Protein AF-A0A496ZBY0-F1 (afdb_monomer_lite)

Foldseek 3Di:
DPPLVVLVVVLVVVLVVVVVVLVVVVVVVVVVLVVLVVVLVPDPVRDPPVVVVSVVVVVVVVVVSVVVNVVVVVVSVVSVVVSVVVVVVD

Radius of gyration: 20.39 Å; chains: 1; bounding box: 49×14×56 Å

Secondary structure (DSSP, 8-state):
--HHHHHHHHHHHHHHHHHHHHHHHHHHHHHHHHHHHHHHHHSTT-SSHHHHHHHHHHHHHHHHHHHHHHHHHHHHHHHHHHHHHHHH--

Sequence (90 aa):
MKNTDFAKQILDWNKTVLNSSLNLFEKFQEYGEKTAGSLVEQAPWGAEEGKKAMNQWSGNRKKGLKAFKESMTLGFKQAEGLCAVAKSAK

pLDDT: mean 85.15, std 8.32, range [52.25, 94.06]

Structure (mmCIF, N/CA/C/O backbone):
data_AF-A0A496ZBY0-F1
#
_entry.id   AF-A0A496ZBY0-F1
#
loop_
_atom_site.group_PDB
_atom_site.id
_atom_site.type_symbol
_atom_site.label_atom_id
_atom_site.label_alt_id
_atom_site.label_comp_id
_atom_site.label_asym_id
_atom_site.label_entity_id
_atom_site.label_seq_id
_atom_site.pdbx_PDB_ins_code
_atom_site.Cartn_x
_atom_site.Cartn_y
_atom_site.Cartn_z
_atom_site.occupancy
_atom_site.B_iso_or_equiv
_atom_site.auth_seq_id
_atom_site.auth_comp_id
_atom_site.auth_asym_id
_atom_site.auth_atom_id
_atom_site.pdbx_PDB_model_num
ATOM 1 N N . MET A 1 1 ? -18.302 -2.673 28.968 1.00 52.25 1 MET A N 1
ATOM 2 C CA . MET A 1 1 ? -18.017 -1.822 27.788 1.00 52.25 1 MET A CA 1
ATOM 3 C C . MET A 1 1 ? -19.284 -1.712 26.959 1.00 52.25 1 MET A C 1
ATOM 5 O O . MET A 1 1 ? -19.940 -2.730 26.782 1.00 52.25 1 MET A O 1
ATOM 9 N N . LYS A 1 2 ? -19.678 -0.513 26.511 1.00 71.50 2 LYS A N 1
ATOM 10 C CA . LYS A 1 2 ? -20.852 -0.353 25.635 1.00 71.50 2 LYS A CA 1
ATOM 11 C C . LYS A 1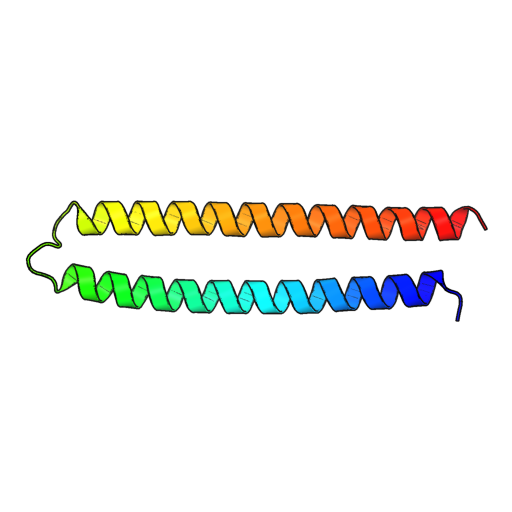 2 ? -20.494 -0.891 24.240 1.00 71.50 2 LYS A C 1
ATOM 13 O O . LYS A 1 2 ? -19.399 -0.619 23.758 1.00 71.50 2 LYS A O 1
ATOM 18 N N . ASN A 1 3 ? -21.395 -1.631 23.588 1.00 74.94 3 ASN A N 1
ATOM 19 C CA . ASN A 1 3 ? -21.158 -2.263 22.273 1.00 74.94 3 ASN A CA 1
ATOM 20 C C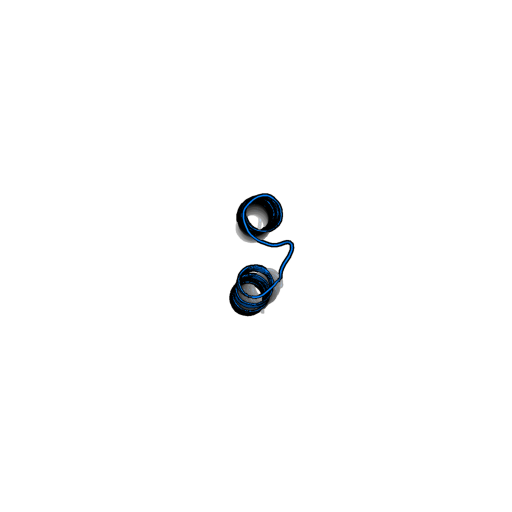 . ASN A 1 3 ? -20.611 -1.289 21.208 1.00 74.94 3 ASN A C 1
ATOM 22 O O . ASN A 1 3 ? -19.806 -1.672 20.366 1.00 74.94 3 ASN A O 1
ATOM 26 N N . THR A 1 4 ? -21.005 -0.017 21.278 1.00 78.25 4 THR A N 1
ATOM 27 C CA . THR A 1 4 ? -20.533 1.062 20.401 1.00 78.25 4 THR A CA 1
ATOM 28 C C . THR A 1 4 ? -19.052 1.404 20.584 1.00 78.25 4 THR A C 1
ATOM 30 O O . THR A 1 4 ? -18.395 1.766 19.613 1.00 78.25 4 THR A O 1
ATOM 33 N N . ASP A 1 5 ? -18.499 1.266 21.792 1.00 82.38 5 ASP A N 1
ATOM 34 C CA . ASP A 1 5 ? -17.076 1.531 22.043 1.00 82.38 5 ASP A CA 1
ATOM 35 C C . ASP A 1 5 ? -16.197 0.388 21.493 1.00 82.38 5 ASP A C 1
ATOM 37 O O . ASP A 1 5 ? -15.140 0.641 20.920 1.00 82.38 5 ASP A O 1
ATOM 41 N N . PHE A 1 6 ? -16.672 -0.862 21.574 1.00 84.75 6 PHE A N 1
ATOM 42 C CA . PHE A 1 6 ? -16.004 -2.021 20.967 1.00 84.75 6 PHE A CA 1
ATOM 43 C C . PHE A 1 6 ? -16.043 -1.969 19.429 1.00 84.75 6 PHE A C 1
ATOM 45 O O . PHE A 1 6 ? -15.028 -2.195 18.773 1.00 84.75 6 PHE A O 1
ATOM 52 N N . ALA A 1 7 ? -17.185 -1.585 18.844 1.00 84.56 7 ALA A N 1
ATOM 53 C CA . ALA A 1 7 ? -17.307 -1.380 17.399 1.00 84.56 7 ALA A CA 1
ATOM 54 C C . ALA A 1 7 ? -16.335 -0.304 16.881 1.00 84.56 7 ALA A C 1
ATOM 56 O O . ALA A 1 7 ? -15.681 -0.505 15.857 1.00 84.56 7 ALA A O 1
ATOM 57 N N . LYS A 1 8 ? -16.183 0.806 17.619 1.00 87.00 8 LYS A N 1
ATOM 58 C CA . LYS A 1 8 ? -15.211 1.859 17.298 1.00 87.00 8 LYS A CA 1
ATOM 59 C C . LYS A 1 8 ? -13.771 1.335 17.332 1.00 87.00 8 LYS A C 1
ATOM 61 O O . LYS A 1 8 ? -13.028 1.576 16.388 1.00 87.00 8 LYS A O 1
ATOM 66 N N . GLN A 1 9 ? -13.396 0.580 18.367 1.00 89.75 9 GLN A N 1
ATOM 67 C CA . GLN A 1 9 ? -12.052 -0.005 18.469 1.00 89.75 9 GLN A CA 1
ATOM 68 C C . GLN A 1 9 ? -11.722 -0.937 17.294 1.00 89.75 9 GLN A C 1
ATOM 70 O O . GLN A 1 9 ? -10.624 -0.861 16.744 1.00 89.75 9 GLN A O 1
ATOM 75 N N . ILE A 1 10 ? -12.668 -1.784 16.872 1.00 90.31 10 ILE A N 1
ATOM 76 C CA . ILE A 1 10 ? -12.486 -2.657 15.701 1.00 90.31 10 ILE A CA 1
ATOM 77 C C . ILE A 1 10 ? -12.313 -1.829 14.423 1.00 90.31 10 ILE A C 1
ATOM 79 O O . ILE A 1 10 ? -11.448 -2.143 13.603 1.00 90.31 10 ILE A O 1
ATOM 83 N N . LEU A 1 11 ? -13.111 -0.774 14.244 1.00 90.94 11 LEU A N 1
ATOM 84 C CA . LEU A 1 11 ? -12.999 0.140 13.104 1.00 90.94 11 LEU A CA 1
ATOM 85 C C . LEU A 1 11 ? -11.621 0.809 13.042 1.00 90.94 11 LEU A C 1
ATOM 87 O O . LEU A 1 11 ? -10.970 0.767 11.997 1.00 90.94 11 LEU A O 1
ATOM 91 N N . ASP A 1 12 ? -11.155 1.357 14.164 1.00 90.38 12 ASP A N 1
ATOM 92 C CA . ASP A 1 12 ? -9.855 2.026 14.267 1.00 90.38 12 ASP A CA 1
ATOM 93 C C . ASP A 1 12 ? -8.695 1.050 13.985 1.00 90.38 12 ASP A C 1
ATOM 95 O O . ASP A 1 12 ? -7.738 1.387 13.274 1.00 90.38 12 ASP A O 1
ATOM 99 N N . TRP A 1 13 ? -8.800 -0.194 14.468 1.00 93.38 13 TRP A N 1
ATOM 100 C CA . TRP A 1 13 ? -7.829 -1.248 14.170 1.00 93.38 13 TRP A CA 1
ATOM 101 C C . TRP A 1 13 ? -7.798 -1.595 12.675 1.00 93.38 13 TRP A C 1
ATOM 103 O O . TRP A 1 13 ? -6.729 -1.571 12.064 1.00 93.38 13 TRP A O 1
ATOM 113 N N . ASN A 1 14 ? -8.959 -1.834 12.052 1.00 91.50 14 ASN A N 1
ATOM 114 C CA . ASN A 1 14 ? -9.046 -2.143 10.619 1.00 91.50 14 ASN A CA 1
ATOM 115 C C . ASN A 1 14 ? -8.480 -1.010 9.754 1.00 91.50 14 ASN A C 1
ATOM 117 O O . ASN A 1 14 ? -7.749 -1.264 8.796 1.00 91.50 14 ASN A O 1
ATOM 121 N N . LYS A 1 15 ? -8.769 0.245 10.112 1.00 91.62 15 LYS A N 1
ATOM 122 C CA . LYS A 1 15 ? -8.233 1.433 9.436 1.00 91.62 15 LYS A CA 1
ATOM 123 C C . LYS A 1 15 ? -6.709 1.479 9.508 1.00 91.62 15 LYS A C 1
ATOM 125 O O . LYS A 1 15 ? -6.045 1.754 8.510 1.00 91.62 15 LYS A O 1
ATOM 130 N N . THR A 1 16 ? -6.151 1.168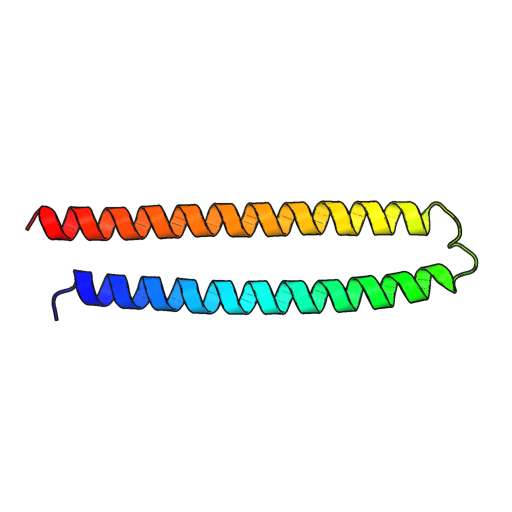 10.676 1.00 93.88 16 THR A N 1
ATOM 131 C CA . THR A 1 16 ? -4.701 1.128 10.900 1.00 93.88 16 THR A CA 1
ATOM 132 C C . THR A 1 16 ? -4.032 0.038 10.068 1.00 93.88 16 THR A C 1
ATOM 134 O O . THR A 1 16 ? -3.060 0.317 9.362 1.00 93.88 16 THR A O 1
ATOM 137 N N . VAL A 1 17 ? -4.571 -1.185 10.105 1.00 94.06 17 VAL A N 1
ATOM 138 C CA . VAL A 1 17 ? -4.054 -2.320 9.327 1.00 94.06 17 VAL A CA 1
ATOM 139 C C . VAL A 1 17 ? -4.088 -2.000 7.839 1.00 94.06 17 VAL A C 1
ATOM 141 O O . VAL A 1 17 ? -3.063 -2.113 7.172 1.00 94.06 17 VAL A O 1
ATOM 144 N N . LEU A 1 18 ? -5.223 -1.513 7.332 1.00 91.06 18 LEU A N 1
ATOM 145 C CA . LEU A 1 18 ? -5.367 -1.177 5.921 1.00 91.06 18 LEU A CA 1
ATOM 146 C C . LEU A 1 18 ? -4.365 -0.104 5.477 1.00 91.06 18 LEU A C 1
ATOM 148 O O . LEU A 1 18 ? -3.712 -0.270 4.449 1.00 91.06 18 LEU A O 1
ATOM 152 N N . ASN A 1 19 ? -4.216 0.978 6.245 1.00 90.31 19 ASN A N 1
ATOM 153 C CA . ASN A 1 19 ? -3.263 2.042 5.921 1.00 90.31 19 ASN A CA 1
ATOM 154 C C . ASN A 1 19 ? -1.824 1.515 5.873 1.00 90.31 19 ASN A C 1
ATOM 156 O O . ASN A 1 19 ? -1.074 1.844 4.955 1.00 90.31 19 ASN A O 1
ATOM 160 N N . SER A 1 20 ? -1.449 0.667 6.834 1.00 92.88 20 SER A N 1
ATOM 161 C CA . SER A 1 20 ? -0.130 0.033 6.863 1.00 92.88 20 SER A CA 1
ATOM 162 C C . SER A 1 20 ? 0.092 -0.867 5.642 1.00 92.88 20 SER A C 1
ATOM 164 O O . SER A 1 20 ? 1.094 -0.725 4.939 1.00 92.88 20 SER A O 1
ATOM 166 N N . SER A 1 21 ? -0.877 -1.732 5.325 1.00 90.50 21 SER A N 1
ATOM 167 C CA . SER A 1 21 ? -0.820 -2.625 4.165 1.00 90.50 21 SER A CA 1
ATOM 168 C C . SER A 1 21 ? -0.733 -1.862 2.844 1.00 90.50 21 SER A C 1
ATOM 170 O O . SER A 1 21 ? 0.061 -2.230 1.980 1.00 90.50 21 SER A O 1
ATOM 172 N N . LEU A 1 22 ? -1.497 -0.777 2.684 1.00 90.06 22 LEU A N 1
ATOM 173 C CA . LEU A 1 22 ? -1.459 0.041 1.470 1.00 90.06 22 LEU A CA 1
ATOM 174 C C . LEU A 1 22 ? -0.131 0.778 1.307 1.00 90.06 22 LEU A C 1
ATOM 176 O O . LEU A 1 22 ? 0.376 0.859 0.191 1.00 90.06 22 LEU A O 1
ATOM 180 N N . ASN A 1 23 ? 0.461 1.264 2.397 1.00 90.50 23 ASN A N 1
ATOM 181 C CA . ASN A 1 23 ? 1.787 1.879 2.357 1.00 90.50 23 ASN A CA 1
ATOM 182 C C . ASN A 1 23 ? 2.881 0.858 2.011 1.00 90.50 23 ASN A C 1
ATOM 184 O O . ASN A 1 23 ? 3.804 1.172 1.262 1.00 90.50 23 ASN A O 1
ATOM 188 N N . LEU A 1 24 ? 2.793 -0.368 2.538 1.00 93.50 24 LEU A N 1
ATOM 189 C CA . LEU A 1 24 ? 3.713 -1.445 2.167 1.00 93.50 24 LEU A CA 1
ATOM 190 C C . LEU A 1 24 ? 3.579 -1.799 0.681 1.00 93.50 24 LEU A C 1
ATOM 192 O O . LEU A 1 24 ? 4.582 -1.946 -0.014 1.00 93.50 24 LEU A O 1
ATOM 196 N N . PHE A 1 25 ? 2.343 -1.903 0.194 1.00 89.31 25 PHE A N 1
ATOM 197 C CA . PHE A 1 25 ? 2.063 -2.203 -1.203 1.00 89.31 25 PHE A CA 1
ATOM 198 C C . PHE A 1 25 ? 2.603 -1.122 -2.144 1.00 89.31 25 PHE A C 1
ATOM 200 O O . PHE A 1 25 ? 3.217 -1.452 -3.153 1.00 89.31 25 PHE A O 1
ATOM 207 N N . GLU A 1 26 ? 2.448 0.155 -1.789 1.00 89.94 26 GLU A N 1
ATOM 208 C CA . GLU A 1 26 ? 3.007 1.285 -2.540 1.00 89.94 26 GLU A CA 1
ATOM 209 C C . GLU A 1 26 ? 4.531 1.180 -2.669 1.00 89.94 26 GLU A C 1
ATOM 211 O O . GLU A 1 26 ? 5.054 1.198 -3.780 1.00 89.94 26 GLU A O 1
ATOM 216 N N . LYS A 1 27 ? 5.240 0.929 -1.561 1.00 91.12 27 LYS A N 1
ATOM 217 C CA . LYS A 1 27 ? 6.700 0.728 -1.577 1.00 91.12 27 LYS A CA 1
ATOM 218 C C . LYS A 1 27 ? 7.125 -0.468 -2.428 1.00 91.12 27 LYS A C 1
ATOM 220 O O . LYS A 1 27 ? 8.115 -0.398 -3.154 1.00 91.12 27 LYS A O 1
ATOM 225 N N . PHE A 1 28 ? 6.393 -1.579 -2.337 1.00 91.12 28 PHE A N 1
ATOM 226 C CA . PHE A 1 28 ? 6.670 -2.764 -3.148 1.00 91.12 28 PHE A CA 1
ATOM 227 C C . PHE A 1 28 ? 6.489 -2.474 -4.642 1.00 91.12 28 PHE A C 1
ATOM 229 O O . PHE A 1 28 ? 7.311 -2.885 -5.462 1.00 91.12 28 PHE A O 1
ATOM 236 N N . GLN A 1 29 ? 5.440 -1.731 -4.998 1.00 87.69 29 GLN A N 1
ATOM 237 C CA . GLN A 1 29 ? 5.210 -1.302 -6.372 1.00 87.69 29 GLN A CA 1
ATOM 238 C C . GLN A 1 29 ? 6.300 -0.357 -6.870 1.00 87.69 29 GLN A C 1
ATOM 240 O O . GLN A 1 29 ? 6.800 -0.582 -7.964 1.00 87.69 29 GLN A O 1
ATOM 245 N N . GLU A 1 30 ? 6.709 0.638 -6.081 1.00 89.25 30 GLU A N 1
ATOM 246 C CA . GLU A 1 30 ? 7.809 1.548 -6.433 1.00 89.25 30 GLU A CA 1
ATOM 247 C C . GLU A 1 30 ? 9.110 0.788 -6.699 1.00 89.25 30 GLU A C 1
ATOM 249 O O . GLU A 1 30 ? 9.797 1.041 -7.690 1.00 89.25 30 GLU A O 1
ATOM 254 N N . TYR A 1 31 ? 9.431 -0.187 -5.847 1.00 91.56 31 TYR A N 1
ATOM 255 C CA . TYR A 1 31 ? 10.590 -1.048 -6.045 1.00 91.56 31 TYR A CA 1
ATOM 256 C C . TYR A 1 31 ? 10.480 -1.863 -7.342 1.00 91.56 31 TYR A C 1
ATOM 258 O O . TYR A 1 31 ? 11.422 -1.900 -8.135 1.00 91.56 31 TYR A O 1
ATOM 266 N N . GLY A 1 32 ? 9.322 -2.482 -7.589 1.00 89.19 32 GLY A N 1
ATOM 267 C CA . GLY A 1 32 ? 9.073 -3.248 -8.809 1.00 89.19 32 GLY A CA 1
ATOM 268 C C . GLY A 1 32 ? 9.124 -2.391 -10.076 1.00 89.19 32 GLY A C 1
ATOM 269 O O . GLY A 1 32 ? 9.729 -2.802 -11.061 1.00 89.19 32 GLY A O 1
ATOM 270 N N . GLU A 1 33 ? 8.542 -1.189 -10.044 1.00 87.94 33 GLU A N 1
ATOM 271 C CA . GLU A 1 33 ? 8.584 -0.207 -11.136 1.00 87.94 33 GLU A CA 1
ATOM 272 C C . GLU A 1 33 ? 10.017 0.224 -11.440 1.00 87.94 33 GLU A C 1
ATOM 274 O O . GLU A 1 33 ? 10.401 0.267 -12.607 1.00 87.94 33 GLU A O 1
ATOM 279 N N . LYS A 1 34 ? 10.828 0.473 -10.406 1.00 88.38 34 LYS A N 1
ATOM 280 C CA . LYS A 1 34 ? 12.244 0.812 -10.566 1.00 88.38 34 LYS A CA 1
ATOM 281 C C . LYS A 1 34 ? 13.021 -0.322 -11.234 1.00 88.38 34 LYS A C 1
ATOM 283 O O . LYS A 1 34 ? 13.714 -0.082 -12.217 1.00 88.38 34 LYS A O 1
ATOM 288 N N . THR A 1 35 ? 12.878 -1.551 -10.737 1.00 89.12 35 THR A N 1
ATOM 289 C CA . THR A 1 35 ? 13.557 -2.725 -11.306 1.00 89.12 35 THR A CA 1
ATOM 290 C C . THR A 1 35 ? 13.124 -2.979 -12.749 1.00 89.12 35 THR A C 1
ATOM 292 O O . THR A 1 35 ? 13.967 -3.171 -13.622 1.00 89.12 35 THR A O 1
ATOM 295 N N . ALA A 1 36 ? 11.820 -2.932 -13.028 1.00 85.25 36 ALA A N 1
ATOM 296 C CA . ALA A 1 36 ? 11.294 -3.084 -14.380 1.00 85.25 36 ALA A CA 1
ATOM 297 C C . ALA A 1 36 ? 11.772 -1.960 -15.315 1.00 85.25 36 ALA A C 1
ATOM 299 O O . ALA A 1 36 ? 12.133 -2.235 -16.456 1.00 85.25 36 ALA A O 1
ATOM 300 N N . GLY A 1 37 ? 11.848 -0.717 -14.828 1.00 82.81 37 GLY A N 1
ATOM 301 C CA . GLY A 1 37 ? 12.418 0.410 -15.566 1.00 82.81 37 GLY A CA 1
ATOM 302 C C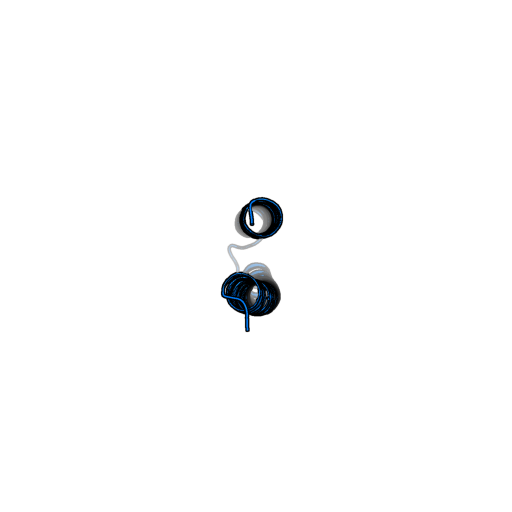 . GLY A 1 37 ? 13.871 0.162 -15.971 1.00 82.81 37 GLY A C 1
ATOM 303 O O . GLY A 1 37 ? 14.199 0.276 -17.148 1.00 82.81 37 GLY A O 1
ATOM 304 N N . SER A 1 38 ? 14.714 -0.283 -15.033 1.00 84.81 38 SER A N 1
ATOM 305 C CA . SER A 1 38 ? 16.113 -0.624 -15.323 1.00 84.81 38 SER A CA 1
ATOM 306 C C . SER A 1 38 ? 16.258 -1.766 -16.336 1.00 84.81 38 SER A C 1
ATOM 308 O O . SER A 1 38 ? 17.165 -1.735 -17.163 1.00 84.81 38 SER A O 1
ATOM 310 N N . LEU A 1 39 ? 15.358 -2.756 -16.318 1.00 83.88 39 LEU A N 1
ATOM 311 C CA . LEU A 1 39 ? 15.354 -3.835 -17.315 1.00 83.88 39 LEU A CA 1
ATOM 312 C C . LEU A 1 39 ? 14.977 -3.328 -18.712 1.00 83.88 39 LEU A C 1
ATOM 314 O O . LEU A 1 39 ? 15.589 -3.739 -19.694 1.00 83.88 39 LEU A O 1
ATOM 318 N N . VAL A 1 40 ? 13.997 -2.425 -18.810 1.00 82.06 40 VAL A N 1
ATOM 319 C CA . VAL A 1 40 ? 13.586 -1.819 -20.088 1.00 82.06 40 VAL A CA 1
ATOM 320 C C . VAL A 1 40 ? 14.695 -0.938 -20.668 1.00 82.06 40 VAL A C 1
ATOM 322 O O . VAL A 1 40 ? 14.909 -0.963 -21.876 1.00 82.06 40 VAL A O 1
ATOM 325 N N . GLU A 1 41 ? 15.433 -0.203 -19.833 1.00 79.31 41 GLU A N 1
ATOM 326 C CA . GLU A 1 41 ? 16.578 0.612 -20.270 1.00 79.31 41 GLU A CA 1
ATOM 327 C C . GLU A 1 41 ? 17.720 -0.217 -20.868 1.00 79.31 41 GLU A C 1
ATOM 329 O O . GLU A 1 41 ? 18.394 0.241 -21.788 1.00 79.31 41 GLU A O 1
ATOM 334 N N . GLN A 1 42 ? 17.930 -1.433 -20.363 1.00 82.62 42 GLN A N 1
ATOM 335 C CA . GLN A 1 42 ? 18.980 -2.341 -20.833 1.00 82.62 42 GLN A CA 1
ATOM 336 C C . GLN A 1 42 ? 18.546 -3.197 -22.031 1.00 82.62 42 GLN A C 1
ATOM 338 O O . GLN A 1 42 ? 19.371 -3.879 -22.639 1.00 82.62 42 GLN A O 1
ATOM 343 N N . ALA A 1 43 ? 17.257 -3.197 -22.370 1.00 75.62 43 ALA A N 1
ATOM 344 C CA . ALA A 1 43 ? 16.715 -4.092 -23.372 1.00 75.62 43 ALA A CA 1
ATOM 345 C C . ALA A 1 43 ? 16.843 -3.534 -24.809 1.00 75.62 43 ALA A C 1
ATOM 347 O O . ALA A 1 43 ? 16.490 -2.378 -25.051 1.00 75.62 43 ALA A O 1
ATOM 348 N N . PRO A 1 44 ? 17.227 -4.360 -25.809 1.00 70.25 44 PRO A N 1
ATOM 349 C CA . PRO A 1 44 ? 17.366 -3.925 -27.208 1.00 70.25 44 PRO A CA 1
ATOM 350 C C . PRO A 1 44 ? 16.080 -3.372 -27.847 1.00 70.25 44 PRO A C 1
ATOM 352 O O . PRO A 1 44 ? 16.137 -2.631 -28.821 1.00 70.25 44 PRO A O 1
ATOM 355 N N . TRP A 1 45 ? 14.914 -3.729 -27.301 1.00 64.81 45 TRP A N 1
ATOM 356 C CA . TRP A 1 45 ? 13.580 -3.338 -27.775 1.00 64.81 45 TRP A CA 1
ATOM 357 C C . TRP A 1 45 ? 13.025 -2.074 -27.081 1.00 64.81 45 TRP A C 1
ATOM 359 O O . TRP A 1 45 ? 11.870 -1.703 -27.283 1.00 64.81 45 TRP A O 1
ATOM 369 N N . GLY A 1 46 ? 13.824 -1.422 -26.227 1.00 63.59 46 GLY A N 1
ATOM 370 C CA . GLY A 1 46 ? 13.343 -0.555 -25.146 1.00 63.59 46 GLY A CA 1
ATOM 371 C C . GLY A 1 46 ? 13.414 0.965 -25.333 1.00 63.59 46 GLY A C 1
ATOM 372 O O . GLY A 1 46 ? 13.203 1.683 -24.356 1.00 63.59 46 GLY A O 1
ATOM 373 N N . ALA A 1 47 ? 13.704 1.523 -26.512 1.00 68.62 47 ALA A N 1
ATOM 374 C CA . ALA A 1 47 ? 13.994 2.962 -26.561 1.00 68.62 47 ALA A CA 1
ATOM 375 C C . ALA A 1 47 ? 12.768 3.868 -26.311 1.00 68.62 47 ALA A C 1
ATOM 377 O O . ALA A 1 47 ? 12.910 4.855 -25.584 1.00 68.62 47 ALA A O 1
ATOM 378 N N . GLU A 1 48 ? 11.583 3.535 -26.843 1.00 75.25 48 GLU A N 1
ATOM 379 C CA . GLU A 1 48 ? 10.451 4.481 -26.858 1.00 75.25 48 GLU A CA 1
ATOM 380 C C . GLU A 1 48 ? 9.101 3.864 -26.454 1.00 75.25 48 GLU A C 1
ATOM 382 O O . GLU A 1 48 ? 8.481 4.317 -25.489 1.00 75.25 48 GLU A O 1
ATOM 387 N N . GLU A 1 49 ? 8.663 2.781 -27.101 1.00 80.50 49 GLU A N 1
ATOM 388 C CA . GLU A 1 49 ? 7.363 2.156 -26.806 1.00 80.50 49 GLU A CA 1
ATOM 389 C C . GLU A 1 49 ? 7.317 1.472 -25.437 1.00 80.50 49 GLU A C 1
ATOM 391 O O . GLU A 1 49 ? 6.362 1.665 -24.682 1.00 80.50 49 GLU A O 1
ATOM 396 N N . GLY A 1 50 ? 8.384 0.760 -25.058 1.00 77.44 50 GLY A N 1
ATOM 397 C CA . GLY A 1 50 ? 8.516 0.171 -23.722 1.00 77.44 50 GLY A CA 1
ATOM 398 C C . GLY A 1 50 ? 8.509 1.231 -22.615 1.00 77.44 50 GLY A C 1
ATOM 399 O O . GLY A 1 50 ? 7.795 1.086 -21.622 1.00 77.44 50 GLY A O 1
ATOM 400 N N . LYS A 1 51 ? 9.221 2.352 -22.812 1.00 79.38 51 LYS A N 1
ATOM 401 C CA . LYS A 1 51 ? 9.220 3.480 -21.862 1.00 79.38 51 LYS A CA 1
ATOM 402 C C . LYS A 1 51 ? 7.844 4.129 -21.755 1.00 79.38 51 LYS A C 1
ATOM 404 O O . LYS A 1 51 ? 7.383 4.418 -20.651 1.00 79.38 51 LYS A O 1
ATOM 409 N N . LYS A 1 52 ? 7.156 4.325 -22.883 1.00 84.50 52 LYS A N 1
ATOM 410 C CA . LYS A 1 52 ? 5.793 4.869 -22.910 1.00 84.50 52 LYS A CA 1
ATOM 411 C C . LYS A 1 52 ? 4.812 3.958 -22.170 1.00 84.50 52 LYS A C 1
ATOM 413 O O . LYS A 1 52 ? 4.059 4.447 -21.328 1.00 84.50 52 LYS A O 1
ATOM 418 N N . ALA A 1 53 ? 4.862 2.651 -22.427 1.00 84.19 53 ALA A N 1
ATOM 419 C CA . ALA A 1 53 ? 4.021 1.664 -21.756 1.00 84.19 53 ALA A CA 1
ATOM 420 C C . ALA A 1 53 ? 4.276 1.631 -20.240 1.00 84.19 53 ALA A C 1
ATOM 422 O O . ALA A 1 53 ? 3.321 1.663 -19.467 1.00 84.19 53 ALA A O 1
ATOM 423 N N . MET A 1 54 ? 5.542 1.660 -19.807 1.00 83.88 54 MET A N 1
ATOM 424 C CA . MET A 1 54 ? 5.927 1.721 -18.389 1.00 83.88 54 MET A CA 1
ATOM 425 C C . MET A 1 54 ? 5.417 2.988 -17.694 1.00 83.88 54 MET A C 1
ATOM 427 O O . MET A 1 54 ? 4.828 2.910 -16.616 1.00 83.88 54 MET A O 1
ATOM 431 N N . ASN A 1 55 ? 5.577 4.153 -18.327 1.00 85.06 55 ASN A N 1
ATOM 432 C CA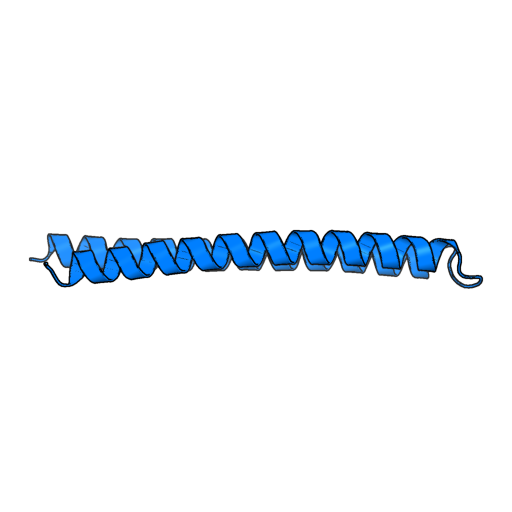 . ASN A 1 55 ? 5.108 5.427 -17.781 1.00 85.06 55 ASN A CA 1
ATOM 433 C C . ASN A 1 55 ? 3.580 5.470 -17.663 1.00 85.06 55 ASN A C 1
ATOM 435 O O . ASN A 1 55 ? 3.039 5.893 -16.638 1.00 85.06 55 ASN A O 1
ATOM 439 N N . GLN A 1 56 ? 2.872 4.999 -18.692 1.00 89.31 56 GLN A N 1
ATOM 440 C CA . GLN A 1 56 ? 1.414 4.913 -18.673 1.00 89.31 56 GLN A CA 1
ATOM 441 C C . GLN A 1 56 ? 0.929 3.926 -17.605 1.00 89.31 56 GLN A C 1
ATOM 443 O O . GLN A 1 56 ? -0.017 4.214 -16.869 1.00 89.31 56 GLN A O 1
ATOM 448 N N . TRP A 1 57 ? 1.598 2.780 -17.489 1.00 86.88 57 TRP A N 1
ATOM 449 C CA . TRP A 1 57 ? 1.294 1.757 -16.504 1.00 86.88 57 TRP A CA 1
ATOM 450 C C . TRP A 1 57 ? 1.502 2.265 -15.058 1.00 86.88 57 TRP A C 1
ATOM 452 O O . TRP A 1 57 ? 0.575 2.154 -14.247 1.00 86.88 57 TRP A O 1
ATOM 462 N N . SER A 1 58 ? 2.637 2.912 -14.757 1.00 85.81 58 SER A N 1
ATOM 463 C CA . SER A 1 58 ? 2.907 3.556 -13.454 1.00 85.81 58 SER A CA 1
ATOM 464 C C . SER A 1 58 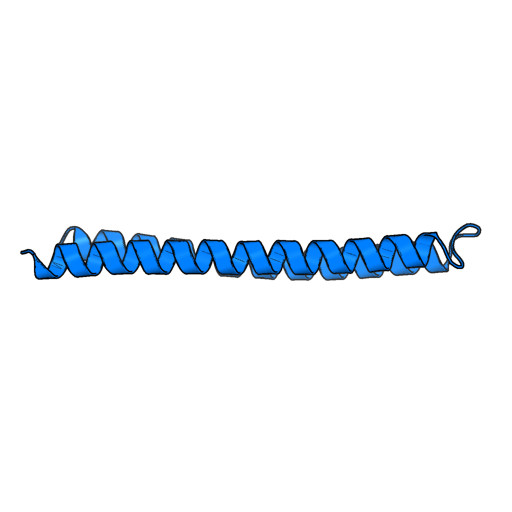? 1.867 4.637 -13.131 1.00 85.81 58 SER A C 1
ATOM 466 O O . SER A 1 58 ? 1.277 4.655 -12.046 1.00 85.81 58 SER A O 1
ATOM 468 N N . GLY A 1 59 ? 1.552 5.507 -14.098 1.00 88.75 59 GLY A N 1
ATOM 469 C CA . GLY A 1 59 ? 0.550 6.562 -13.925 1.00 88.75 59 GLY A CA 1
ATOM 470 C C . GLY A 1 59 ? -0.849 6.021 -13.612 1.00 88.75 59 GLY A C 1
ATOM 471 O O . GLY A 1 59 ? -1.513 6.506 -12.692 1.00 88.75 59 GLY A O 1
ATOM 472 N N . ASN A 1 60 ? -1.294 4.991 -14.337 1.00 91.44 60 ASN A N 1
ATOM 473 C CA . ASN A 1 60 ? -2.595 4.362 -14.108 1.00 91.44 60 ASN A CA 1
ATOM 474 C C . ASN A 1 60 ? -2.655 3.641 -12.756 1.00 91.44 60 ASN A C 1
ATOM 476 O O . ASN A 1 60 ? -3.660 3.766 -12.052 1.00 91.44 60 ASN A O 1
ATOM 480 N N . ARG A 1 61 ? -1.583 2.946 -12.349 1.00 85.94 61 ARG A N 1
ATOM 481 C CA . ARG A 1 61 ? -1.524 2.308 -11.025 1.00 85.94 61 ARG A CA 1
ATOM 482 C C . ARG A 1 61 ? -1.602 3.322 -9.891 1.00 85.94 61 ARG A C 1
ATOM 484 O O . ARG A 1 61 ? -2.422 3.137 -8.997 1.00 85.94 61 ARG A O 1
ATOM 491 N N . LYS A 1 62 ? -0.825 4.410 -9.944 1.00 87.69 62 LYS A N 1
ATOM 492 C CA . LYS A 1 62 ? -0.857 5.474 -8.921 1.00 87.69 62 LYS A CA 1
ATOM 493 C C . LYS A 1 62 ? -2.248 6.089 -8.783 1.00 87.69 62 LYS A C 1
ATOM 495 O O . LYS A 1 62 ? -2.739 6.265 -7.669 1.00 87.69 62 LYS A O 1
ATOM 500 N N . LYS A 1 63 ? -2.922 6.355 -9.909 1.00 91.81 63 LYS A N 1
ATOM 501 C CA . LYS A 1 63 ? -4.317 6.826 -9.914 1.00 91.81 63 LYS A CA 1
ATOM 502 C C . LYS A 1 63 ? -5.267 5.810 -9.276 1.00 91.81 63 LYS A C 1
ATOM 504 O O . LYS A 1 63 ? -6.074 6.196 -8.436 1.00 91.81 63 LYS A O 1
ATOM 509 N N . GLY A 1 64 ? -5.145 4.530 -9.630 1.00 90.19 64 GLY A N 1
ATOM 510 C CA . GLY A 1 64 ? -5.964 3.458 -9.061 1.00 90.19 64 GLY A CA 1
ATOM 511 C C . GLY A 1 64 ? -5.773 3.302 -7.551 1.00 90.19 64 GLY A C 1
ATOM 512 O O . GLY A 1 64 ? -6.750 3.257 -6.807 1.00 90.19 64 GLY A O 1
ATOM 513 N N . LEU A 1 65 ? -4.522 3.304 -7.079 1.00 87.62 65 LEU A N 1
ATOM 514 C CA . LEU A 1 65 ? -4.204 3.218 -5.652 1.00 87.62 65 LEU A CA 1
ATOM 515 C C . LEU A 1 65 ? -4.761 4.417 -4.875 1.00 87.62 65 LEU A C 1
ATOM 517 O O . LEU A 1 65 ? -5.322 4.245 -3.792 1.00 87.62 65 LEU A O 1
ATOM 521 N N . LYS A 1 66 ? -4.650 5.627 -5.435 1.00 90.19 66 LYS A N 1
ATOM 522 C CA . LYS A 1 66 ? -5.226 6.838 -4.844 1.00 90.19 66 LYS A CA 1
ATOM 523 C C . LYS A 1 66 ? -6.750 6.741 -4.732 1.00 90.19 66 LYS A C 1
ATOM 525 O O . LYS A 1 66 ? -7.281 6.934 -3.641 1.00 90.19 66 LYS A O 1
ATOM 530 N N . ALA A 1 67 ? -7.436 6.375 -5.815 1.00 93.25 67 ALA A N 1
ATOM 531 C CA . ALA A 1 67 ? -8.891 6.218 -5.817 1.00 93.25 67 ALA A CA 1
ATOM 532 C C . ALA A 1 67 ? -9.359 5.152 -4.807 1.00 93.25 67 ALA A C 1
ATOM 534 O O . ALA A 1 67 ? -10.364 5.336 -4.116 1.00 93.25 67 ALA A O 1
ATOM 535 N N . PHE A 1 68 ? -8.602 4.059 -4.666 1.00 90.12 68 PHE A N 1
ATOM 536 C CA . PHE A 1 68 ? -8.867 3.035 -3.659 1.00 90.12 68 PHE A CA 1
ATOM 537 C C . PHE A 1 68 ? -8.724 3.581 -2.228 1.00 90.12 68 PHE A C 1
ATOM 539 O O . PHE A 1 68 ? -9.639 3.421 -1.419 1.00 90.12 68 PHE A O 1
ATOM 546 N N . LYS A 1 69 ? -7.620 4.283 -1.919 1.00 90.00 69 LYS A N 1
ATOM 547 C CA . LYS A 1 69 ? -7.396 4.929 -0.608 1.00 90.00 69 LYS A CA 1
ATOM 548 C C . LYS A 1 69 ? -8.522 5.910 -0.257 1.00 90.00 69 LYS A C 1
ATOM 550 O O . LYS A 1 69 ? -9.012 5.910 0.875 1.00 90.00 69 LYS A O 1
ATOM 555 N N . GLU A 1 70 ? -8.951 6.722 -1.219 1.00 91.94 70 GLU A N 1
ATOM 556 C CA . GLU A 1 70 ? -10.048 7.683 -1.048 1.00 91.94 70 GLU A CA 1
ATOM 557 C C . GLU A 1 70 ? -11.381 6.977 -0.763 1.00 91.94 70 GLU A C 1
ATOM 559 O O . GLU A 1 70 ? -12.067 7.327 0.200 1.00 91.94 70 GLU A O 1
ATOM 564 N N . SER A 1 71 ? -11.706 5.932 -1.530 1.00 93.75 71 SER A N 1
ATOM 565 C CA . SER A 1 71 ? -12.936 5.144 -1.357 1.00 93.75 71 SER A CA 1
ATOM 566 C C . SER A 1 71 ? -12.994 4.468 0.014 1.00 93.75 71 SER A C 1
ATOM 568 O O . SER A 1 71 ? -14.005 4.545 0.712 1.00 93.75 71 SER A O 1
ATOM 570 N N . MET A 1 72 ? -11.883 3.866 0.449 1.00 90.81 72 MET A N 1
ATOM 571 C CA . MET A 1 72 ? -11.790 3.245 1.772 1.00 90.81 72 MET A CA 1
ATOM 572 C C . MET A 1 72 ? -11.914 4.282 2.893 1.00 90.81 72 MET A C 1
ATOM 574 O O . MET A 1 72 ? -12.641 4.062 3.860 1.00 90.81 72 MET A O 1
ATOM 578 N N . THR A 1 73 ? -11.267 5.444 2.752 1.00 89.38 73 THR A N 1
ATOM 579 C CA . THR A 1 73 ? -11.367 6.546 3.726 1.00 89.38 73 THR A CA 1
ATOM 580 C C . THR A 1 73 ? -12.803 7.045 3.874 1.00 89.38 73 THR A C 1
ATOM 582 O O . THR A 1 73 ? -13.253 7.303 4.994 1.00 89.38 73 THR A O 1
ATOM 585 N N . LEU A 1 74 ? -13.534 7.161 2.762 1.00 93.25 74 LEU A N 1
ATOM 586 C CA . LEU A 1 74 ? -14.950 7.517 2.773 1.00 93.25 74 LEU A CA 1
ATOM 587 C C . LEU A 1 74 ? -15.786 6.462 3.512 1.00 93.25 74 LEU A C 1
ATOM 589 O O . LEU A 1 74 ? -16.586 6.827 4.372 1.00 93.25 74 LEU A O 1
ATOM 593 N N . GLY A 1 75 ? -15.554 5.175 3.239 1.00 90.69 75 GLY A N 1
ATOM 594 C CA . GLY A 1 75 ? -16.234 4.073 3.926 1.00 90.69 75 GLY A CA 1
ATOM 595 C C . GLY A 1 75 ? -16.012 4.088 5.443 1.00 90.69 75 GLY A C 1
ATOM 596 O O . GLY A 1 75 ? -16.971 3.992 6.210 1.00 90.69 75 GLY A O 1
ATOM 597 N N . PHE A 1 76 ? -14.771 4.306 5.898 1.00 89.69 76 PHE A N 1
ATOM 598 C CA . PHE A 1 76 ? -14.476 4.447 7.331 1.00 89.69 76 PHE A CA 1
ATOM 599 C C . PHE A 1 76 ? -15.200 5.641 7.959 1.00 89.69 76 PHE A C 1
ATOM 601 O O . PHE A 1 76 ? -15.791 5.490 9.025 1.00 89.69 76 PHE A O 1
ATOM 608 N N . LYS A 1 77 ? -15.221 6.804 7.294 1.00 90.75 77 LYS A N 1
ATOM 609 C CA . LYS A 1 77 ? -15.965 7.979 7.782 1.00 90.75 77 LYS A CA 1
ATOM 610 C C . LYS A 1 77 ? -17.462 7.704 7.925 1.00 90.75 77 LYS A C 1
ATOM 612 O O . LYS A 1 77 ? -18.071 8.132 8.902 1.00 90.75 77 LYS A O 1
ATOM 617 N N . GLN A 1 78 ? -18.062 6.995 6.970 1.00 92.25 78 GLN A N 1
ATOM 618 C CA . GLN A 1 78 ? -19.476 6.620 7.043 1.00 92.25 78 GLN A CA 1
ATOM 619 C C . GLN A 1 78 ? -19.745 5.688 8.231 1.00 92.25 78 GLN A C 1
ATOM 621 O O . GLN A 1 78 ? -20.675 5.924 9.001 1.00 92.25 78 GLN A O 1
ATOM 626 N N . ALA A 1 79 ? -18.898 4.676 8.428 1.00 89.06 79 ALA A N 1
ATOM 627 C CA . ALA A 1 79 ? -19.017 3.744 9.546 1.00 89.06 79 ALA A CA 1
ATOM 628 C C . ALA A 1 79 ? -18.827 4.430 10.915 1.00 89.06 79 ALA A C 1
ATOM 630 O O . ALA A 1 79 ? -19.574 4.160 11.859 1.00 89.06 79 ALA A O 1
ATOM 631 N N . GLU A 1 80 ? -17.876 5.364 11.015 1.00 88.25 80 GLU A N 1
ATOM 632 C CA . GLU A 1 80 ? -17.686 6.226 12.188 1.00 88.25 80 GLU A CA 1
ATOM 633 C C . GLU A 1 80 ? -18.940 7.080 12.463 1.00 88.25 80 GLU A C 1
ATOM 635 O O . GLU A 1 80 ? -19.391 7.163 13.609 1.00 88.25 80 GLU A O 1
ATOM 640 N N . GLY A 1 81 ? -19.545 7.658 11.418 1.00 87.88 81 GLY A N 1
ATOM 641 C CA . GLY A 1 81 ? -20.784 8.435 11.511 1.00 87.88 81 GLY A CA 1
ATOM 642 C C . GLY A 1 81 ? -21.971 7.615 12.024 1.00 87.88 81 GLY A C 1
ATOM 643 O O . GLY A 1 81 ? -22.678 8.059 12.927 1.00 87.88 81 GLY A O 1
ATOM 644 N N . LEU A 1 82 ? -22.150 6.387 11.526 1.00 86.00 82 LEU A N 1
ATOM 645 C CA . LEU A 1 82 ? -23.193 5.472 12.008 1.00 86.00 82 LEU A CA 1
ATOM 646 C C . LEU A 1 82 ? -23.007 5.120 13.491 1.00 86.00 82 LEU A C 1
ATOM 648 O O . LEU A 1 82 ? -23.976 5.115 14.252 1.00 86.00 82 LEU A O 1
ATOM 652 N N . CYS A 1 83 ? -21.766 4.886 13.928 1.00 82.44 83 CYS A N 1
ATOM 653 C CA . CYS A 1 83 ? -21.468 4.638 15.339 1.00 82.44 83 CYS A CA 1
ATOM 654 C C . CYS A 1 83 ? -21.779 5.858 16.223 1.00 82.44 83 CYS A C 1
ATOM 656 O O . CYS A 1 83 ? -22.250 5.690 17.349 1.00 82.44 83 CYS A O 1
ATOM 658 N N . ALA A 1 84 ? -21.536 7.077 15.729 1.00 83.75 84 ALA A N 1
ATOM 659 C CA . ALA A 1 84 ? -21.854 8.309 16.447 1.00 83.75 84 ALA A CA 1
ATOM 660 C C . ALA A 1 84 ? -23.371 8.508 16.596 1.00 83.75 84 ALA A C 1
ATOM 662 O O . ALA A 1 84 ? -23.840 8.737 17.710 1.00 83.75 84 ALA A O 1
ATOM 663 N N . VAL A 1 85 ? -24.138 8.323 15.513 1.00 83.31 85 VAL A N 1
ATOM 664 C CA . VAL A 1 85 ? -25.612 8.388 15.533 1.00 83.31 85 VAL A CA 1
ATOM 665 C C . VAL A 1 85 ? -26.198 7.347 16.491 1.00 83.31 85 VAL A C 1
ATOM 667 O O . VAL A 1 85 ? -27.058 7.664 17.311 1.00 83.31 85 VAL A O 1
ATOM 670 N N . ALA A 1 86 ? -25.694 6.110 16.461 1.00 76.88 86 ALA A N 1
ATOM 671 C CA . ALA A 1 86 ? -26.132 5.052 17.372 1.00 76.88 86 ALA A CA 1
ATOM 672 C C . ALA A 1 86 ? -25.823 5.354 18.851 1.00 76.88 86 ALA A C 1
ATOM 674 O O . ALA A 1 86 ? -26.507 4.849 19.741 1.00 76.88 86 ALA A O 1
ATOM 675 N N . LYS A 1 87 ? -24.792 6.164 19.128 1.00 75.88 87 LYS A N 1
ATOM 676 C CA . LYS A 1 87 ? -24.423 6.590 20.485 1.00 75.88 87 LYS A CA 1
ATOM 677 C C . LYS A 1 87 ? -25.275 7.761 20.983 1.00 75.88 87 LYS A C 1
ATOM 679 O O . LYS A 1 87 ? -25.460 7.853 22.188 1.00 75.88 87 LYS A O 1
ATOM 684 N N . SER A 1 88 ? -25.776 8.622 20.091 1.00 75.19 88 SER A N 1
ATOM 685 C CA . SER A 1 88 ? -26.655 9.755 20.430 1.00 75.19 88 SER A CA 1
ATOM 686 C C . SER A 1 88 ? -28.143 9.395 20.478 1.00 75.19 88 SER A C 1
ATOM 688 O O . SER A 1 88 ? -28.921 10.118 21.086 1.00 75.19 88 SER A O 1
ATOM 690 N N . ALA A 1 89 ? -28.551 8.302 19.828 1.00 70.88 89 ALA A N 1
ATOM 691 C CA . ALA A 1 89 ? -29.929 7.802 19.834 1.00 70.88 89 ALA A CA 1
ATOM 692 C C . ALA A 1 89 ? -30.291 6.989 21.098 1.00 70.88 89 ALA A C 1
ATOM 694 O O . ALA A 1 89 ? -31.363 6.386 21.151 1.00 70.88 89 ALA A O 1
ATOM 695 N N . LYS A 1 90 ? -29.391 6.923 22.086 1.00 53.84 90 LYS A N 1
ATOM 696 C CA . LYS A 1 90 ? -29.482 6.081 23.282 1.00 53.84 90 LYS A CA 1
ATOM 697 C C . LYS A 1 90 ? -29.114 6.877 24.525 1.00 53.84 90 LYS A C 1
ATOM 699 O O . LYS A 1 90 ? -29.719 6.597 25.579 1.00 53.84 90 LYS A O 1
#